Protein AF-A0A3Q1GSJ3-F1 (afdb_monomer_lite)

Structure (mmCIF, N/CA/C/O backbone):
data_AF-A0A3Q1GSJ3-F1
#
_entry.id   AF-A0A3Q1GSJ3-F1
#
loop_
_atom_site.group_PDB
_atom_site.id
_atom_site.type_symbol
_atom_site.label_atom_id
_atom_site.label_alt_id
_atom_site.label_comp_id
_atom_site.label_asym_id
_atom_site.label_entity_id
_atom_site.label_seq_id
_atom_site.pdbx_PDB_ins_code
_atom_site.Cartn_x
_atom_site.Cartn_y
_atom_site.Cartn_z
_atom_site.occupancy
_atom_site.B_iso_or_equiv
_atom_site.auth_seq_id
_atom_site.auth_comp_id
_atom_site.auth_asym_id
_atom_site.auth_atom_id
_atom_site.pdbx_PDB_model_num
ATOM 1 N N . MET A 1 1 ? 12.618 -35.458 1.772 1.00 42.97 1 MET A N 1
ATOM 2 C CA . MET A 1 1 ? 11.770 -34.568 0.948 1.00 42.97 1 MET A CA 1
ATOM 3 C C . MET A 1 1 ? 11.529 -33.294 1.739 1.00 42.97 1 MET A C 1
ATOM 5 O O . MET A 1 1 ? 10.945 -33.382 2.809 1.00 42.97 1 MET A O 1
ATOM 9 N N . CYS A 1 2 ? 12.022 -32.143 1.279 1.00 49.09 2 CYS A N 1
ATOM 10 C CA . CYS A 1 2 ? 11.772 -30.860 1.942 1.00 49.09 2 CYS A CA 1
ATOM 11 C C . CYS A 1 2 ? 10.508 -30.227 1.348 1.00 49.09 2 CYS A C 1
ATOM 13 O O . CYS A 1 2 ? 10.512 -29.813 0.193 1.00 49.09 2 CYS A O 1
ATOM 15 N N . PHE A 1 3 ? 9.431 -30.170 2.133 1.00 57.56 3 PHE A N 1
ATOM 16 C CA . PHE A 1 3 ? 8.133 -29.581 1.771 1.00 57.56 3 PHE A CA 1
ATOM 17 C C . PHE A 1 3 ? 8.132 -28.052 1.980 1.00 57.56 3 PHE A C 1
ATOM 19 O O . PHE A 1 3 ? 7.220 -27.487 2.574 1.00 57.56 3 PHE A O 1
ATOM 26 N N . THR A 1 4 ? 9.212 -27.374 1.590 1.00 70.19 4 THR A N 1
ATOM 27 C CA . THR A 1 4 ? 9.479 -25.979 1.991 1.00 70.19 4 THR A CA 1
ATOM 28 C C . THR A 1 4 ? 9.192 -24.956 0.890 1.00 70.19 4 THR A C 1
ATOM 30 O O . THR A 1 4 ? 9.674 -23.830 0.976 1.00 70.19 4 THR A O 1
ATOM 33 N N . GLY A 1 5 ? 8.432 -25.306 -0.153 1.00 75.19 5 GLY A N 1
ATOM 34 C CA . GLY A 1 5 ? 8.151 -24.383 -1.254 1.00 75.19 5 GLY A CA 1
ATOM 35 C C . GLY A 1 5 ? 6.969 -24.785 -2.134 1.00 75.19 5 GLY A C 1
ATOM 36 O O . GLY A 1 5 ? 6.542 -25.937 -2.141 1.00 75.19 5 GLY A O 1
ATOM 37 N N . ILE A 1 6 ? 6.442 -23.799 -2.863 1.00 83.69 6 ILE A N 1
ATOM 38 C CA . ILE A 1 6 ? 5.409 -23.969 -3.895 1.00 83.69 6 ILE A CA 1
ATOM 39 C C . ILE A 1 6 ? 5.903 -24.891 -5.025 1.00 83.69 6 ILE A C 1
ATOM 41 O O . ILE A 1 6 ? 7.087 -24.874 -5.356 1.00 83.69 6 ILE A O 1
ATOM 45 N N . SER A 1 7 ? 5.004 -25.671 -5.641 1.00 84.31 7 SER A N 1
ATOM 46 C CA . SER A 1 7 ? 5.366 -26.670 -6.670 1.00 84.31 7 SER A CA 1
ATOM 47 C C . SER A 1 7 ? 6.049 -26.070 -7.902 1.00 84.31 7 SER A C 1
ATOM 49 O O . SER A 1 7 ? 6.899 -26.709 -8.512 1.00 84.31 7 SER A O 1
ATOM 51 N N . ASN A 1 8 ? 5.694 -24.833 -8.247 1.00 83.75 8 ASN A N 1
ATOM 52 C CA . ASN A 1 8 ? 6.285 -24.076 -9.342 1.00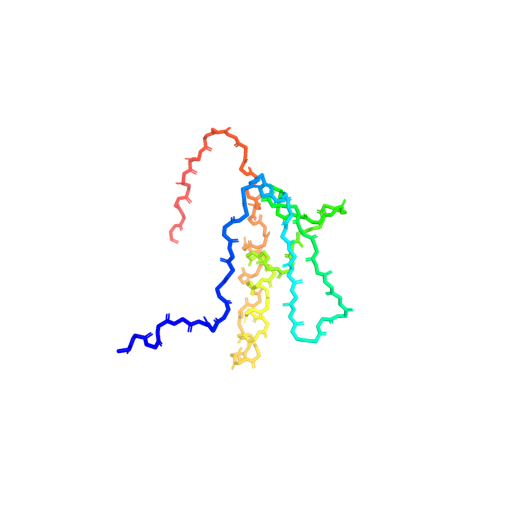 83.75 8 ASN A CA 1
ATOM 53 C C . ASN A 1 8 ? 6.939 -22.819 -8.773 1.00 83.75 8 ASN A C 1
ATOM 55 O O . ASN A 1 8 ? 6.266 -21.818 -8.532 1.00 83.75 8 ASN A O 1
ATOM 59 N N . ALA A 1 9 ? 8.247 -22.881 -8.537 1.00 85.06 9 ALA A N 1
ATOM 60 C CA . ALA A 1 9 ? 9.007 -21.722 -8.097 1.00 85.06 9 ALA A CA 1
ATOM 61 C C . ALA A 1 9 ? 9.162 -20.711 -9.242 1.00 85.06 9 ALA A C 1
ATOM 63 O O . ALA A 1 9 ? 9.456 -21.080 -10.381 1.00 85.06 9 ALA A O 1
ATOM 64 N N . GLU A 1 10 ? 8.984 -19.429 -8.933 1.00 88.25 10 GLU A N 1
ATOM 65 C CA . GLU A 1 10 ? 9.226 -18.352 -9.887 1.00 88.25 10 GLU A CA 1
ATOM 66 C C . GLU A 1 10 ? 10.728 -18.244 -10.185 1.00 88.25 10 GLU A C 1
ATOM 68 O O . GLU A 1 10 ? 11.564 -18.176 -9.279 1.00 88.25 10 GLU A O 1
ATOM 73 N N . ALA A 1 11 ? 11.085 -18.240 -11.469 1.00 88.50 11 ALA A N 1
ATOM 74 C CA . ALA A 1 11 ? 12.462 -18.021 -11.884 1.00 88.50 11 ALA A CA 1
ATOM 75 C C . ALA A 1 11 ? 12.839 -16.547 -11.695 1.00 88.50 11 ALA A C 1
ATOM 77 O O . ALA A 1 11 ? 12.061 -15.650 -12.022 1.00 88.50 11 ALA A O 1
ATOM 78 N N . ARG A 1 12 ? 14.067 -16.289 -11.233 1.00 88.75 12 ARG A N 1
ATOM 79 C CA . ARG A 1 12 ? 14.601 -14.927 -11.131 1.00 88.75 12 ARG A CA 1
ATOM 80 C C . ARG A 1 12 ? 14.588 -14.264 -12.510 1.00 88.75 12 ARG A C 1
ATOM 82 O O . ARG A 1 12 ? 15.311 -14.697 -13.401 1.00 88.75 12 ARG A O 1
ATOM 89 N N . GLN A 1 13 ? 13.831 -13.181 -12.647 1.00 90.81 13 GLN A N 1
ATOM 90 C CA . GLN A 1 13 ? 13.815 -12.370 -13.861 1.00 90.81 13 GLN A CA 1
ATOM 91 C C . GLN A 1 13 ? 14.916 -11.299 -13.780 1.00 90.81 13 GLN A C 1
ATOM 93 O O . GLN A 1 13 ? 14.857 -10.430 -12.904 1.00 90.81 13 GLN A O 1
ATOM 98 N N . PRO A 1 14 ? 15.963 -11.351 -14.625 1.00 87.00 14 PRO A N 1
ATOM 99 C CA . PRO A 1 14 ? 16.954 -10.286 -14.688 1.00 87.00 14 PRO A CA 1
ATOM 100 C C . PRO A 1 14 ? 16.323 -9.034 -15.310 1.00 87.00 14 PRO A C 1
ATOM 102 O O . PRO A 1 14 ? 15.733 -9.090 -16.384 1.00 87.00 14 PRO A O 1
ATOM 105 N N . GLY A 1 15 ? 16.448 -7.889 -14.645 1.00 92.38 15 GLY A N 1
ATOM 106 C CA . GLY A 1 15 ? 15.895 -6.632 -15.142 1.00 92.38 15 GLY A CA 1
ATOM 107 C C . GLY A 1 15 ? 15.763 -5.579 -14.050 1.00 92.38 15 GLY A C 1
ATOM 108 O O . GLY A 1 15 ? 15.916 -5.865 -12.862 1.00 92.38 15 GLY A O 1
ATOM 109 N N . LYS A 1 16 ? 15.487 -4.336 -14.458 1.00 91.00 16 LYS A N 1
ATOM 110 C CA . LYS A 1 16 ? 15.155 -3.260 -13.521 1.00 91.00 16 LYS A CA 1
ATOM 111 C C . LYS A 1 16 ? 13.716 -3.448 -13.043 1.00 91.00 16 LYS A C 1
ATOM 113 O O . LYS A 1 16 ? 12.813 -3.598 -13.862 1.00 91.00 16 LYS A O 1
ATOM 118 N N . ALA A 1 17 ? 13.508 -3.399 -11.730 1.00 92.00 17 ALA A N 1
ATOM 119 C CA . ALA A 1 17 ? 12.170 -3.433 -11.157 1.00 92.00 17 ALA A CA 1
ATOM 120 C C . ALA A 1 17 ? 11.341 -2.204 -11.599 1.00 92.00 17 ALA A C 1
ATOM 122 O O . ALA A 1 17 ? 11.900 -1.110 -11.761 1.00 92.00 17 ALA A O 1
ATOM 123 N N . PRO A 1 18 ? 10.020 -2.357 -11.786 1.00 92.88 18 PRO A N 1
ATOM 124 C CA . PRO A 1 18 ? 9.136 -1.236 -12.083 1.00 92.88 18 PRO A CA 1
ATOM 125 C C . PRO A 1 18 ? 9.136 -0.206 -10.944 1.00 92.88 18 PRO A C 1
ATOM 127 O O . PRO A 1 18 ? 9.258 -0.555 -9.773 1.00 92.88 18 PRO A O 1
ATOM 130 N N . ASN A 1 19 ? 8.968 1.079 -11.280 1.00 94.19 19 ASN A N 1
ATOM 131 C CA . ASN A 1 19 ? 8.936 2.175 -10.296 1.00 94.19 19 ASN A CA 1
ATOM 132 C C . ASN A 1 19 ? 7.518 2.480 -9.781 1.00 94.19 19 ASN A C 1
ATOM 134 O O . ASN A 1 19 ? 7.162 3.626 -9.502 1.00 94.19 19 ASN A O 1
ATOM 138 N N . PHE A 1 20 ? 6.683 1.453 -9.694 1.00 95.50 20 PHE A N 1
ATOM 139 C CA . PHE A 1 20 ? 5.339 1.561 -9.159 1.00 95.50 20 PHE A CA 1
ATOM 140 C C . PHE A 1 20 ? 5.037 0.353 -8.282 1.00 95.50 20 PHE A C 1
ATOM 142 O O . PHE A 1 20 ? 5.596 -0.727 -8.458 1.00 95.50 20 PHE A O 1
ATOM 149 N N . SER A 1 21 ? 4.140 0.560 -7.334 1.00 95.31 21 SER A N 1
ATOM 150 C CA . SER A 1 21 ? 3.557 -0.472 -6.499 1.00 95.31 21 SER A CA 1
ATOM 151 C C . SER A 1 21 ? 2.059 -0.498 -6.752 1.00 95.31 21 SER A C 1
ATOM 153 O O . SER A 1 21 ? 1.415 0.550 -6.824 1.00 95.31 21 SER A O 1
ATOM 155 N N . VAL A 1 22 ? 1.512 -1.698 -6.898 1.00 96.56 22 VAL A N 1
ATOM 156 C CA . VAL A 1 22 ? 0.076 -1.922 -7.045 1.00 96.56 22 VAL A CA 1
ATOM 157 C C . VAL A 1 22 ? -0.419 -2.567 -5.768 1.00 96.56 22 VAL A C 1
ATOM 1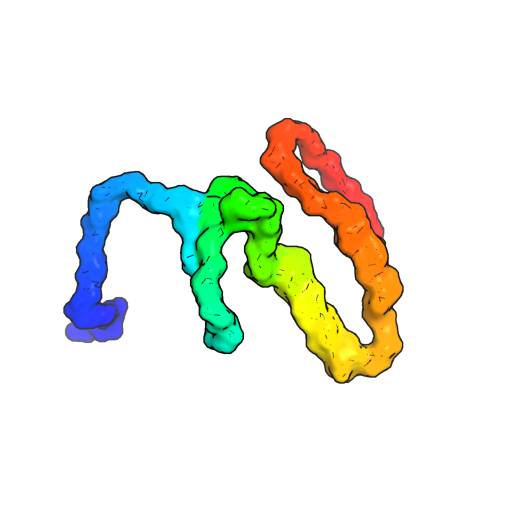59 O O . VAL A 1 22 ? 0.171 -3.531 -5.287 1.00 96.56 22 VAL A O 1
ATOM 162 N N . ASN A 1 23 ? -1.508 -2.047 -5.217 1.00 95.75 23 ASN A N 1
ATOM 163 C CA . ASN A 1 23 ? -2.132 -2.637 -4.047 1.00 95.75 23 ASN A CA 1
ATOM 164 C C . ASN A 1 23 ? -3.646 -2.770 -4.227 1.00 95.75 23 ASN A C 1
ATOM 166 O O . ASN A 1 23 ? -4.280 -2.016 -4.972 1.00 95.75 23 ASN A O 1
ATOM 170 N N . TRP A 1 24 ? -4.225 -3.732 -3.515 1.00 96.75 24 TRP A N 1
ATOM 171 C CA . TRP A 1 24 ? -5.663 -3.977 -3.454 1.00 96.75 24 TRP A CA 1
ATOM 172 C C . TRP A 1 24 ? -6.042 -4.499 -2.075 1.00 96.75 24 TRP A C 1
ATOM 174 O O . TRP A 1 24 ? -5.268 -5.211 -1.433 1.00 96.75 24 TRP A O 1
ATOM 184 N N . THR A 1 25 ? -7.243 -4.167 -1.622 1.00 95.25 25 THR A N 1
ATOM 185 C CA . THR A 1 25 ? -7.873 -4.803 -0.468 1.00 95.25 25 THR A CA 1
ATOM 186 C C . THR A 1 25 ? -9.258 -5.312 -0.845 1.00 95.25 25 THR A C 1
ATOM 188 O O . THR A 1 25 ? -9.895 -4.808 -1.771 1.00 95.25 25 THR A O 1
ATOM 191 N N . VAL A 1 26 ? -9.718 -6.366 -0.166 1.00 96.06 26 VAL A N 1
ATOM 192 C CA . VAL A 1 26 ? -11.053 -6.924 -0.413 1.00 96.06 26 VAL A CA 1
ATOM 193 C C . VAL A 1 26 ? -12.100 -5.844 -0.134 1.00 96.06 26 VAL A 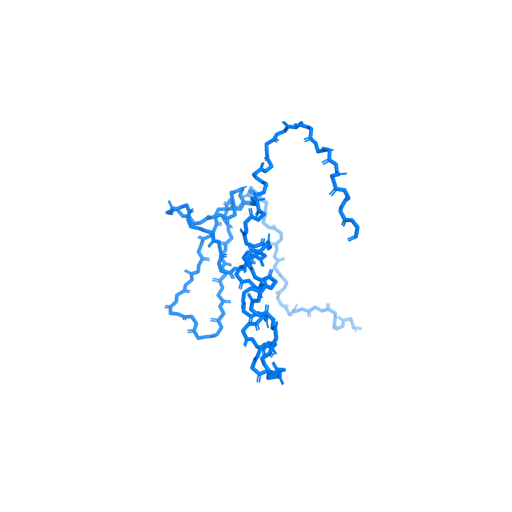C 1
ATOM 195 O O . VAL A 1 26 ? -12.111 -5.257 0.946 1.00 96.06 26 VAL A O 1
ATOM 198 N N . GLY A 1 27 ? -12.972 -5.592 -1.111 1.00 94.44 27 GLY A N 1
ATOM 199 C CA . GLY A 1 27 ? -13.989 -4.539 -1.056 1.00 94.44 27 GLY A CA 1
ATOM 200 C C . GLY A 1 27 ? -13.599 -3.229 -1.749 1.00 94.44 27 GLY A C 1
ATOM 201 O O . GLY A 1 27 ? -14.461 -2.366 -1.907 1.00 94.44 27 GLY A O 1
ATOM 202 N N . ASP A 1 28 ? -12.351 -3.075 -2.205 1.00 93.69 28 ASP A N 1
ATOM 203 C CA . ASP A 1 28 ? -11.989 -1.955 -3.075 1.00 93.69 28 ASP A CA 1
ATOM 204 C C . ASP A 1 28 ? -12.640 -2.107 -4.457 1.00 93.69 28 ASP A C 1
ATOM 206 O O . ASP A 1 28 ? -12.694 -3.196 -5.025 1.00 93.69 28 ASP A O 1
ATOM 210 N N . GLN A 1 29 ? -13.085 -0.988 -5.032 1.00 92.69 29 GLN A N 1
ATOM 211 C CA . GLN A 1 29 ? -13.646 -0.957 -6.389 1.00 92.69 29 GLN A CA 1
ATOM 212 C C . GLN A 1 29 ? -12.578 -1.122 -7.485 1.00 92.69 29 GLN A C 1
ATOM 214 O O . GLN A 1 29 ? -12.917 -1.342 -8.644 1.00 92.69 29 GLN A O 1
ATOM 219 N N . GLY A 1 30 ? -11.292 -0.999 -7.141 1.00 92.94 30 GLY A N 1
ATOM 220 C CA . GLY A 1 30 ? -10.197 -1.089 -8.097 1.00 92.94 30 GLY A CA 1
ATOM 221 C C . GLY A 1 30 ? -8.810 -1.088 -7.455 1.00 92.94 30 GLY A C 1
ATOM 222 O O . GLY A 1 30 ? -8.646 -0.895 -6.245 1.00 92.94 30 GLY A O 1
ATOM 223 N N . LEU A 1 31 ? -7.805 -1.307 -8.303 1.00 94.69 31 LEU A N 1
ATOM 224 C CA . LEU A 1 31 ? -6.393 -1.277 -7.931 1.00 94.69 31 LEU A CA 1
ATOM 225 C C . LEU A 1 31 ? -5.946 0.159 -7.639 1.00 94.69 31 LEU A C 1
ATOM 227 O O . LEU A 1 31 ? -6.291 1.087 -8.367 1.00 94.69 31 LEU A O 1
ATOM 231 N N . GLU A 1 32 ? -5.136 0.330 -6.597 1.00 95.75 32 GLU A N 1
ATOM 232 C CA . GLU A 1 32 ? -4.408 1.579 -6.370 1.00 95.75 32 GLU A CA 1
ATOM 233 C C . GLU A 1 32 ? -2.976 1.395 -6.873 1.00 95.75 32 GLU A C 1
ATOM 235 O O . GLU A 1 32 ? -2.271 0.481 -6.436 1.00 95.75 32 GLU A O 1
ATOM 240 N N . VAL A 1 33 ? -2.560 2.261 -7.799 1.00 96.56 33 VAL A N 1
ATOM 241 C CA . VAL A 1 33 ? -1.204 2.298 -8.355 1.00 96.56 33 VAL A CA 1
ATOM 242 C C . VAL A 1 33 ? -0.486 3.512 -7.784 1.00 96.56 33 VAL A C 1
ATOM 244 O O . VAL A 1 33 ? -0.979 4.633 -7.872 1.00 96.56 33 VAL A O 1
ATOM 247 N N . ILE A 1 34 ? 0.670 3.274 -7.175 1.00 96.88 34 ILE A N 1
ATOM 248 C CA . ILE A 1 34 ? 1.451 4.277 -6.456 1.00 96.88 34 ILE A CA 1
ATOM 249 C C . ILE A 1 34 ? 2.864 4.297 -7.012 1.00 96.88 34 ILE A C 1
ATOM 251 O O . ILE A 1 34 ? 3.504 3.254 -7.126 1.00 96.88 34 ILE A O 1
ATOM 255 N N . ASN A 1 35 ? 3.391 5.480 -7.301 1.00 95.62 35 ASN A N 1
ATOM 256 C CA . ASN A 1 35 ? 4.792 5.636 -7.658 1.00 95.62 35 ASN A CA 1
ATOM 257 C C . ASN A 1 35 ? 5.670 5.300 -6.441 1.00 95.62 35 ASN A C 1
ATOM 259 O O . ASN A 1 35 ? 5.549 5.914 -5.378 1.00 95.62 35 ASN A O 1
ATOM 263 N N . ALA A 1 36 ? 6.569 4.327 -6.599 1.00 93.75 36 ALA A N 1
ATOM 264 C CA . ALA A 1 36 ? 7.371 3.804 -5.494 1.00 93.75 36 ALA A CA 1
ATOM 265 C C . ALA A 1 36 ? 8.395 4.822 -4.956 1.00 93.75 36 ALA A C 1
ATOM 267 O O . ALA A 1 36 ? 8.856 4.692 -3.826 1.00 93.75 36 ALA A O 1
ATOM 268 N N . THR A 1 37 ? 8.724 5.854 -5.739 1.00 93.88 37 THR A N 1
ATOM 269 C CA . THR A 1 37 ? 9.625 6.940 -5.332 1.00 93.88 37 THR A CA 1
ATOM 270 C C . THR A 1 37 ? 8.897 8.025 -4.534 1.00 93.88 37 THR A C 1
ATOM 272 O O . THR A 1 37 ? 9.445 8.543 -3.565 1.00 93.88 37 THR A O 1
ATOM 275 N N . THR A 1 38 ? 7.672 8.393 -4.925 1.00 92.81 38 THR A N 1
ATOM 276 C CA . THR A 1 38 ? 6.937 9.515 -4.304 1.00 92.81 38 THR A CA 1
ATOM 277 C C . THR A 1 38 ? 5.930 9.076 -3.241 1.00 92.81 38 THR A C 1
ATOM 279 O O . THR A 1 38 ? 5.513 9.896 -2.422 1.00 92.81 38 THR A O 1
ATOM 282 N N . GLY A 1 39 ? 5.513 7.806 -3.248 1.00 91.88 39 GLY A N 1
ATOM 283 C CA . GLY A 1 39 ? 4.472 7.280 -2.361 1.00 91.88 39 GLY A CA 1
ATOM 284 C C . GLY A 1 39 ? 3.064 7.807 -2.670 1.00 91.88 39 GLY A C 1
ATOM 285 O O . GLY A 1 39 ? 2.173 7.730 -1.818 1.00 91.88 39 GLY A O 1
ATOM 286 N N . LYS A 1 40 ? 2.865 8.367 -3.869 1.00 94.06 40 LYS A N 1
ATOM 287 C CA . LYS A 1 40 ? 1.610 8.968 -4.337 1.00 94.06 40 LYS A CA 1
ATOM 288 C C . LYS A 1 40 ? 1.183 8.386 -5.683 1.00 94.06 40 LYS A C 1
ATOM 290 O O . LYS A 1 40 ? 2.007 7.809 -6.392 1.00 94.06 40 LYS A O 1
ATOM 295 N N . ASP A 1 41 ? -0.092 8.535 -6.017 1.00 93.56 41 ASP A N 1
ATOM 296 C CA . ASP A 1 41 ? -0.599 8.202 -7.352 1.00 93.56 41 ASP A CA 1
ATOM 297 C C . ASP A 1 41 ? -0.223 9.273 -8.396 1.00 93.56 41 ASP A C 1
ATOM 299 O O . ASP A 1 41 ? 0.396 10.294 -8.073 1.00 93.56 41 ASP A O 1
ATOM 303 N N . ASP A 1 42 ? -0.619 9.053 -9.652 1.00 92.62 42 ASP A N 1
ATOM 304 C CA . ASP A 1 42 ? -0.347 9.971 -10.771 1.00 92.62 42 ASP A CA 1
ATOM 305 C C . ASP A 1 42 ? -1.021 11.346 -10.610 1.00 92.62 42 ASP A C 1
ATOM 307 O O . ASP A 1 42 ? -0.608 12.327 -11.227 1.00 92.62 42 ASP A O 1
ATOM 311 N N . LEU A 1 43 ? -2.031 11.442 -9.741 1.00 92.00 43 LEU A N 1
ATOM 312 C CA . LEU A 1 43 ? -2.721 12.682 -9.383 1.00 92.00 43 LEU A CA 1
ATOM 313 C C . LEU A 1 43 ? -2.134 13.324 -8.113 1.00 92.00 43 LEU A C 1
ATOM 315 O O . LEU A 1 43 ? -2.750 14.214 -7.523 1.00 92.00 43 LEU A O 1
ATOM 319 N N . CYS A 1 44 ? -0.947 12.887 -7.674 1.00 92.44 44 CYS A N 1
ATOM 320 C CA . CYS A 1 44 ? -0.262 13.354 -6.467 1.00 92.44 44 CYS A CA 1
ATOM 321 C C . CYS A 1 44 ? -1.051 13.147 -5.158 1.00 92.44 44 CYS A C 1
ATOM 323 O O . CYS A 1 44 ? -0.772 13.809 -4.147 1.00 92.44 44 CYS A O 1
ATOM 325 N N . ARG A 1 45 ? -2.002 12.211 -5.131 1.00 91.94 45 ARG A N 1
ATOM 326 C CA . ARG A 1 45 ? -2.762 11.849 -3.931 1.00 91.94 45 ARG A CA 1
ATOM 327 C C . ARG A 1 45 ? -1.980 10.826 -3.102 1.00 91.94 45 ARG A C 1
ATOM 329 O O . ARG A 1 45 ? -1.369 9.916 -3.665 1.00 91.94 45 ARG A O 1
ATOM 336 N N . PRO A 1 46 ? -1.958 10.959 -1.763 1.00 91.94 46 PRO A N 1
ATOM 337 C CA . PRO A 1 46 ? -1.295 9.985 -0.903 1.00 91.94 46 PRO A CA 1
ATOM 338 C C . PRO A 1 46 ? -2.017 8.636 -0.958 1.00 91.94 46 PRO A C 1
ATOM 340 O O . PRO A 1 46 ? -3.247 8.595 -0.969 1.00 91.94 46 PRO A O 1
ATOM 343 N N . SER A 1 47 ? -1.253 7.541 -0.924 1.00 93.88 47 SER A N 1
ATOM 344 C CA . SER A 1 47 ? -1.820 6.188 -0.865 1.00 93.88 47 SER A CA 1
ATOM 345 C C . SER A 1 47 ? -2.760 6.019 0.331 1.00 93.88 47 SER A C 1
ATOM 347 O O . SER A 1 47 ? -2.484 6.501 1.434 1.00 93.88 47 SER A O 1
ATOM 349 N N . ARG A 1 48 ? -3.823 5.231 0.166 1.00 93.19 48 ARG A N 1
ATOM 350 C CA . ARG A 1 48 ? -4.681 4.772 1.274 1.00 93.19 48 ARG A CA 1
ATOM 351 C C . ARG A 1 48 ? -3.936 3.947 2.331 1.00 93.19 48 ARG A C 1
ATOM 353 O O . ARG A 1 48 ? -4.458 3.763 3.430 1.00 93.19 48 ARG A O 1
ATOM 360 N N . LEU A 1 49 ? -2.745 3.443 2.000 1.00 94.25 49 LEU A N 1
ATOM 361 C CA . LEU A 1 49 ? -1.844 2.731 2.907 1.00 94.25 49 LEU A CA 1
ATOM 362 C C . LEU A 1 4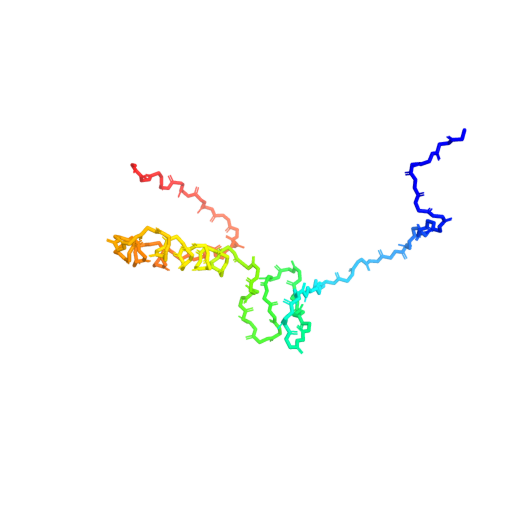9 ? -0.842 3.664 3.603 1.00 94.25 49 LEU A C 1
ATOM 364 O O . LEU A 1 49 ? -0.036 3.204 4.410 1.00 94.25 49 LEU A O 1
ATOM 368 N N . CYS A 1 50 ? -0.870 4.973 3.326 1.00 92.88 50 CYS A N 1
ATOM 369 C CA . CYS A 1 50 ? 0.003 5.910 4.021 1.00 92.88 50 CYS A CA 1
ATOM 370 C C . CYS A 1 50 ? -0.296 5.930 5.530 1.00 92.88 50 CYS A C 1
ATOM 372 O O . CYS A 1 50 ? -1.422 5.675 5.976 1.00 92.88 50 CYS A O 1
ATOM 374 N N . LYS A 1 51 ? 0.714 6.299 6.330 1.00 88.69 51 LYS A N 1
ATOM 375 C CA . LYS A 1 51 ? 0.612 6.370 7.798 1.00 88.69 51 LYS A CA 1
ATOM 376 C C . LYS A 1 51 ? -0.622 7.152 8.257 1.00 88.69 51 LYS A C 1
ATOM 378 O O . LYS A 1 51 ? -1.309 6.726 9.181 1.00 88.69 51 LYS A O 1
ATOM 383 N N . HIS A 1 52 ? -0.914 8.271 7.593 1.00 88.31 52 HIS A N 1
ATOM 384 C CA . HIS A 1 52 ? -2.062 9.113 7.912 1.00 88.31 52 HIS A CA 1
ATOM 385 C C . HIS A 1 52 ? -3.399 8.384 7.699 1.00 88.31 52 HIS A C 1
ATOM 387 O O . HIS A 1 52 ? -4.250 8.393 8.584 1.00 88.31 52 HIS A O 1
ATOM 393 N N . ALA A 1 53 ? -3.584 7.713 6.560 1.00 90.25 53 ALA A N 1
ATOM 394 C CA . ALA A 1 53 ? -4.826 7.012 6.246 1.00 90.25 53 ALA A CA 1
ATOM 395 C C . ALA A 1 53 ? -5.084 5.826 7.193 1.00 90.25 53 ALA A C 1
ATOM 397 O O . ALA A 1 53 ? -6.205 5.660 7.681 1.00 90.25 53 ALA A O 1
ATOM 398 N N . LEU A 1 54 ? -4.049 5.040 7.509 1.00 91.06 54 LEU A N 1
ATOM 399 C CA . LEU A 1 54 ? -4.157 3.925 8.456 1.00 91.06 54 LEU A CA 1
ATOM 400 C C . LEU A 1 54 ? -4.456 4.405 9.878 1.00 91.06 54 LEU A C 1
ATOM 402 O O . LEU A 1 54 ? -5.346 3.861 10.531 1.00 91.06 54 LEU A O 1
AT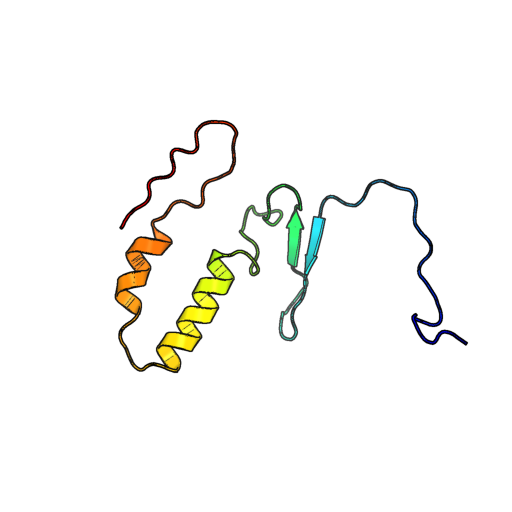OM 406 N N . TYR A 1 55 ? -3.768 5.450 10.341 1.00 86.81 55 TYR A N 1
ATOM 407 C CA . TYR A 1 55 ? -4.009 6.013 11.667 1.00 86.81 55 TYR A CA 1
ATOM 408 C C . TYR A 1 55 ? -5.429 6.575 11.798 1.00 86.81 55 TYR A C 1
ATOM 410 O O . TYR A 1 55 ? -6.129 6.267 12.761 1.00 86.81 55 TYR A O 1
ATOM 418 N N . SER A 1 56 ? -5.904 7.307 10.786 1.00 88.19 56 SER A N 1
ATOM 419 C CA . SER A 1 56 ? -7.284 7.798 10.729 1.00 88.19 56 SER A CA 1
ATOM 420 C C . SER A 1 56 ? -8.310 6.657 10.792 1.00 88.19 56 SER A C 1
ATOM 422 O O . SER A 1 56 ? -9.327 6.779 11.475 1.00 88.19 56 SER A O 1
ATOM 424 N N . ARG A 1 57 ? -8.052 5.515 10.134 1.00 89.88 57 ARG A N 1
ATOM 425 C CA . ARG A 1 57 ? -8.914 4.320 10.231 1.00 89.88 57 ARG A CA 1
ATOM 426 C C . ARG A 1 57 ? -8.877 3.695 11.626 1.00 89.88 57 ARG A C 1
ATOM 428 O O . ARG A 1 57 ? -9.938 3.425 12.184 1.00 89.88 57 ARG A O 1
ATOM 435 N N . TRP A 1 58 ? -7.688 3.501 12.194 1.00 88.50 58 TRP A N 1
ATOM 436 C CA . TRP A 1 58 ? -7.526 2.953 13.543 1.00 88.50 58 TRP A CA 1
ATOM 437 C C . TRP A 1 58 ? -8.253 3.808 14.585 1.00 88.50 58 TRP A C 1
ATOM 439 O O . TRP A 1 58 ? -8.990 3.277 15.409 1.00 88.50 58 TRP A O 1
ATOM 449 N N . MET A 1 59 ? -8.153 5.135 14.490 1.00 83.50 59 MET A N 1
ATOM 450 C CA . MET A 1 59 ? -8.836 6.026 15.426 1.00 83.50 59 MET A CA 1
ATOM 451 C C . MET A 1 59 ? -10.349 5.995 15.292 1.00 83.50 59 MET A C 1
ATOM 453 O O . MET A 1 59 ? -11.042 5.982 16.303 1.00 83.50 59 MET A O 1
ATOM 457 N N . ARG A 1 60 ? -10.884 5.911 14.070 1.00 86.81 60 ARG A N 1
ATOM 458 C CA . ARG A 1 60 ? -12.328 5.718 13.874 1.00 86.81 60 ARG A CA 1
ATOM 459 C C . ARG A 1 60 ? -12.832 4.449 14.556 1.00 86.81 60 ARG A C 1
ATOM 461 O O . ARG A 1 60 ? -13.939 4.461 15.080 1.00 86.81 60 ARG A O 1
ATOM 468 N N . LEU A 1 61 ? -12.039 3.378 14.556 1.00 87.69 61 LEU A N 1
ATOM 469 C CA . LEU A 1 61 ? -12.366 2.147 15.275 1.00 87.69 61 LEU A CA 1
ATOM 470 C C . LEU A 1 61 ? -12.250 2.341 16.790 1.00 87.69 61 LEU A C 1
ATOM 472 O O . LEU A 1 61 ? -13.174 1.996 17.518 1.00 87.69 61 LEU A O 1
ATOM 476 N N . HIS A 1 62 ? -11.165 2.955 17.254 1.00 82.94 62 HIS A N 1
ATOM 477 C CA . HIS A 1 62 ? -10.916 3.196 18.672 1.00 82.94 62 HIS A CA 1
ATOM 478 C C . HIS A 1 62 ? -11.960 4.118 19.312 1.00 82.94 62 HIS A C 1
ATOM 480 O O . HIS A 1 62 ? -12.443 3.814 20.388 1.00 82.94 62 HIS A O 1
ATOM 486 N N . CYS A 1 63 ? -12.383 5.200 18.652 1.00 81.88 63 CYS A N 1
ATOM 487 C CA . CYS A 1 63 ? -13.475 6.061 19.133 1.00 81.88 63 CYS A CA 1
ATOM 488 C C . CYS A 1 63 ? -14.829 5.343 19.183 1.00 81.88 63 CYS A C 1
ATOM 490 O O . CYS A 1 63 ? -15.728 5.770 19.899 1.00 81.88 63 CYS A O 1
ATOM 492 N N . LYS A 1 64 ? -15.005 4.303 18.363 1.00 79.19 64 LYS A N 1
ATOM 493 C CA . LYS A 1 64 ? -16.229 3.499 18.331 1.00 79.19 64 LYS A CA 1
ATOM 494 C C . LYS A 1 64 ? -16.220 2.422 19.419 1.00 79.19 64 LYS A C 1
ATOM 496 O O . LYS A 1 64 ? -17.283 2.036 19.885 1.00 79.19 64 LYS A O 1
ATOM 501 N N . ALA A 1 65 ? -15.034 1.940 19.793 1.00 77.56 65 ALA A N 1
ATOM 502 C CA . ALA A 1 65 ? -14.827 0.975 20.869 1.00 77.56 65 ALA A CA 1
ATOM 503 C C . ALA A 1 65 ? -14.777 1.646 22.253 1.00 77.56 65 ALA A C 1
ATOM 505 O O . ALA A 1 65 ? -15.348 1.134 23.210 1.00 77.56 65 ALA A O 1
ATOM 506 N N . GLU A 1 66 ? -14.135 2.810 22.347 1.00 65.25 66 GLU A N 1
ATOM 507 C CA . GLU A 1 66 ? -14.032 3.631 23.549 1.00 65.25 66 GLU A CA 1
ATOM 508 C C . GLU A 1 66 ? -14.923 4.862 23.376 1.00 65.25 66 GLU A C 1
ATOM 510 O O . GLU A 1 66 ? -14.558 5.815 22.684 1.00 65.25 66 GLU A O 1
ATOM 515 N N . ASN A 1 67 ? -16.124 4.822 23.958 1.00 60.84 67 ASN A N 1
ATOM 516 C CA . ASN A 1 67 ? -17.106 5.903 23.879 1.00 60.84 67 ASN A CA 1
ATOM 517 C C . ASN A 1 67 ? -16.496 7.255 24.315 1.00 60.84 67 ASN A C 1
ATOM 519 O O . ASN A 1 67 ? -16.393 7.548 25.501 1.00 60.84 67 ASN A O 1
ATOM 523 N N . CYS A 1 68 ? -16.157 8.086 23.325 1.00 59.69 68 CYS A N 1
ATOM 524 C CA . CYS A 1 68 ? -15.961 9.538 23.404 1.00 59.69 68 CYS A CA 1
ATOM 525 C C . CYS A 1 68 ? -14.854 10.076 24.345 1.00 59.69 68 CYS A C 1
ATOM 527 O O .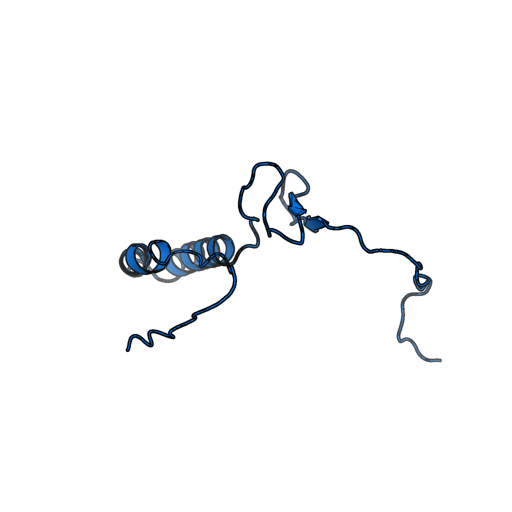 CYS A 1 68 ? -15.139 10.553 25.437 1.00 59.69 68 CYS A O 1
ATOM 529 N N . ALA A 1 69 ? -13.609 10.171 23.847 1.00 56.56 69 ALA A N 1
ATOM 530 C CA . ALA A 1 69 ? -12.608 11.149 24.341 1.00 56.56 69 ALA A CA 1
ATOM 531 C C . ALA A 1 69 ? -11.487 11.535 23.337 1.00 56.56 69 ALA A C 1
ATOM 533 O O . ALA A 1 69 ? -10.753 12.497 23.557 1.00 56.56 69 ALA A O 1
ATOM 534 N N . CYS A 1 70 ? -11.310 10.817 22.219 1.00 54.47 70 CYS A N 1
ATOM 535 C CA . CYS A 1 70 ? -10.084 10.919 21.406 1.00 54.47 70 CYS A CA 1
ATOM 536 C C . CYS A 1 70 ? -10.052 12.078 20.374 1.00 54.47 70 CYS A C 1
ATOM 538 O O . CYS A 1 70 ? -8.992 12.404 19.840 1.00 54.47 70 CYS A O 1
ATOM 540 N N . LEU A 1 71 ? -11.181 12.749 20.105 1.00 56.03 71 LEU A N 1
ATOM 541 C CA . LEU A 1 71 ? -11.294 13.738 19.016 1.00 56.03 71 LEU A CA 1
ATOM 542 C C . LEU A 1 71 ? -10.394 14.980 19.187 1.00 56.03 71 LEU A C 1
ATOM 544 O O . LEU A 1 71 ? -9.949 15.545 18.193 1.00 56.03 71 LEU A O 1
ATOM 548 N N . LEU A 1 72 ? -10.064 15.385 20.418 1.00 54.53 72 LEU A N 1
ATOM 549 C CA . LEU A 1 72 ? -9.248 16.585 20.676 1.00 54.53 72 LEU A CA 1
ATOM 550 C C . LEU A 1 72 ? -7.747 16.378 20.404 1.00 54.53 72 LEU A C 1
ATOM 552 O O . LEU A 1 72 ? -7.059 17.321 20.020 1.00 54.53 72 LEU A O 1
ATOM 556 N N . LYS A 1 73 ? -7.233 15.142 20.508 1.00 56.88 73 LYS A N 1
ATOM 557 C CA . LYS A 1 73 ? -5.842 14.824 20.117 1.00 56.88 73 LYS A CA 1
ATOM 558 C C . LYS A 1 73 ? -5.633 14.909 18.596 1.00 56.88 73 LYS A C 1
ATOM 560 O O . LYS A 1 73 ? -4.502 15.043 18.136 1.00 56.88 73 LYS A O 1
ATOM 565 N N . MET A 1 74 ? -6.718 14.869 17.818 1.00 54.94 74 MET A N 1
ATOM 566 C CA . MET A 1 74 ? -6.704 14.816 16.355 1.00 54.94 74 MET A CA 1
ATOM 567 C C . MET A 1 74 ? -6.154 16.093 15.704 1.00 54.94 74 MET A C 1
ATOM 569 O O . MET A 1 74 ? -5.392 16.006 14.744 1.00 54.94 74 MET A O 1
ATOM 573 N N . GLN A 1 75 ? -6.484 17.274 16.233 1.00 52.06 75 GLN A N 1
ATOM 574 C CA . GLN A 1 75 ? -6.058 18.536 15.622 1.00 52.06 75 GLN A CA 1
ATOM 575 C C . GLN A 1 75 ? -4.533 18.709 15.705 1.00 52.06 75 GLN A C 1
ATOM 577 O O . GLN A 1 75 ? -3.908 19.133 14.741 1.00 52.06 75 GLN A O 1
ATOM 582 N N . LEU A 1 76 ? -3.902 18.289 16.805 1.00 50.81 76 LEU A N 1
ATOM 583 C CA . LEU A 1 76 ? -2.467 18.497 17.009 1.00 50.81 76 LEU A CA 1
ATOM 584 C C . LEU A 1 76 ? -1.591 17.555 16.158 1.00 50.81 76 LEU A C 1
ATOM 586 O O . LEU A 1 76 ? -0.559 17.978 15.643 1.00 50.81 76 LEU A O 1
ATOM 590 N N . PHE A 1 77 ? -2.012 16.300 15.953 1.00 52.84 77 PHE A N 1
ATOM 591 C CA . PHE A 1 77 ? -1.251 15.327 15.152 1.00 52.84 77 PHE A CA 1
ATOM 592 C C . PHE A 1 77 ? -1.450 15.481 13.639 1.00 52.84 77 PHE A C 1
ATOM 594 O O . PHE A 1 77 ? -0.523 15.198 12.883 1.00 52.84 77 PHE A O 1
ATOM 601 N N . ILE A 1 78 ? -2.624 15.931 13.178 1.00 52.03 78 ILE A N 1
ATOM 602 C CA . ILE A 1 78 ? -2.873 16.175 11.745 1.00 52.03 78 ILE A CA 1
ATOM 603 C C . ILE A 1 78 ? -2.178 17.460 11.269 1.00 52.03 78 ILE A C 1
ATOM 605 O O . ILE A 1 78 ? -1.743 17.519 10.122 1.00 52.03 78 ILE A O 1
ATOM 609 N N . ILE A 1 79 ? -2.004 18.455 12.148 1.00 52.03 79 ILE A N 1
ATOM 610 C CA . ILE A 1 79 ? -1.239 19.677 11.844 1.00 52.03 79 ILE A CA 1
ATOM 611 C C . ILE A 1 79 ? 0.274 19.404 11.767 1.00 52.03 79 ILE A C 1
ATOM 613 O O . ILE A 1 79 ? 1.005 20.222 11.211 1.00 52.03 79 ILE A O 1
ATOM 617 N N . MET A 1 80 ? 0.778 18.257 12.248 1.00 42.59 80 MET A N 1
ATOM 618 C CA . MET A 1 80 ? 2.191 17.931 12.050 1.00 42.59 80 MET A CA 1
ATOM 619 C C . MET A 1 80 ? 2.472 17.726 10.555 1.00 42.59 80 MET A C 1
ATOM 621 O O . MET A 1 80 ? 1.951 16.775 9.958 1.00 42.59 80 MET A O 1
ATOM 625 N N . PRO A 1 81 ? 3.296 18.590 9.932 1.00 45.06 81 PRO A N 1
ATOM 626 C CA . PRO A 1 81 ? 3.573 18.486 8.514 1.00 45.06 81 PRO A CA 1
ATOM 627 C C . PRO A 1 81 ? 4.191 17.116 8.244 1.00 45.06 81 PRO A C 1
ATOM 629 O O . PRO A 1 81 ? 5.154 16.705 8.897 1.00 45.06 81 PRO A O 1
ATOM 632 N N . GLN A 1 82 ? 3.626 16.394 7.275 1.00 48.69 82 GLN A N 1
ATOM 633 C CA . GLN A 1 82 ? 4.270 15.220 6.700 1.00 48.69 82 GLN A CA 1
ATOM 634 C C . GLN A 1 82 ? 5.590 15.706 6.102 1.00 48.69 82 GLN A C 1
ATOM 636 O O . GLN A 1 82 ? 5.597 16.309 5.029 1.00 48.69 82 GLN A O 1
ATOM 641 N N . LYS A 1 83 ? 6.692 15.533 6.844 1.00 45.91 83 LYS A N 1
ATOM 642 C CA . LYS A 1 83 ? 8.015 15.993 6.431 1.00 45.91 83 LYS A CA 1
ATOM 643 C C . LYS A 1 83 ? 8.340 15.318 5.103 1.00 45.91 83 LYS A C 1
ATOM 645 O O . LYS A 1 83 ? 8.648 14.129 5.068 1.00 45.91 83 LYS A O 1
ATOM 650 N N . HIS A 1 84 ? 8.236 16.072 4.012 1.00 39.47 84 HIS A N 1
ATOM 651 C CA . HIS A 1 84 ? 8.787 15.666 2.732 1.00 39.47 84 HIS A CA 1
ATOM 652 C C . HIS A 1 84 ? 10.289 15.528 2.975 1.00 39.47 84 HIS A C 1
ATOM 654 O O . HIS A 1 84 ? 10.955 16.504 3.324 1.00 39.47 84 HIS A O 1
ATOM 660 N N . ALA A 1 85 ? 10.804 14.303 2.911 1.00 39.97 85 ALA A N 1
ATOM 661 C CA . ALA A 1 85 ? 12.228 14.059 3.030 1.00 39.97 85 ALA A CA 1
ATOM 662 C C . ALA A 1 85 ? 12.906 14.642 1.784 1.00 39.97 85 ALA A C 1
ATOM 664 O O . ALA A 1 85 ? 13.017 13.981 0.758 1.00 39.97 85 ALA A O 1
ATOM 665 N N . ASN A 1 86 ? 13.313 15.907 1.868 1.00 38.97 86 ASN A N 1
ATOM 666 C CA . ASN A 1 86 ? 14.407 16.429 1.073 1.00 38.97 86 ASN A CA 1
ATOM 667 C C . ASN A 1 86 ? 15.555 16.782 2.023 1.00 38.97 86 ASN A C 1
ATOM 669 O O . ASN A 1 86 ? 15.349 17.132 3.186 1.00 38.97 86 ASN A O 1
ATOM 673 N N . ASN A 1 87 ? 16.749 16.548 1.513 1.00 47.69 87 ASN A N 1
ATOM 674 C CA . ASN A 1 87 ? 17.997 16.351 2.215 1.00 47.69 87 ASN A CA 1
ATOM 675 C C . ASN A 1 87 ? 18.376 17.513 3.160 1.00 47.69 87 ASN A C 1
ATOM 677 O O . ASN A 1 87 ? 18.191 18.679 2.830 1.00 47.69 87 ASN A O 1
ATOM 681 N N . GLN A 1 88 ? 18.981 17.123 4.289 1.00 47.59 88 GLN A N 1
ATOM 682 C CA . GLN A 1 88 ? 19.668 17.913 5.325 1.00 47.59 88 GLN A CA 1
ATOM 683 C C . GLN A 1 88 ? 18.845 18.732 6.347 1.00 47.59 88 GLN A C 1
ATOM 685 O O . GLN A 1 88 ? 18.064 19.622 6.037 1.00 47.59 88 GLN A O 1
ATOM 690 N N . ASN A 1 89 ? 19.146 18.428 7.621 1.00 40.72 89 ASN A N 1
ATOM 691 C CA . ASN A 1 89 ? 18.718 19.036 8.891 1.00 40.72 89 ASN A CA 1
ATOM 692 C C . ASN A 1 89 ? 17.401 18.504 9.503 1.00 40.72 89 ASN A C 1
ATOM 694 O O . ASN A 1 89 ? 16.328 19.108 9.475 1.00 40.72 89 ASN A O 1
ATOM 698 N N . GLN A 1 90 ? 17.507 17.324 10.125 1.00 45.72 90 GLN A N 1
ATOM 699 C CA . GLN A 1 90 ? 16.580 16.839 11.154 1.00 45.72 90 GLN A CA 1
ATOM 700 C C . GLN A 1 90 ? 17.095 17.292 12.529 1.00 45.72 90 GLN A C 1
ATOM 702 O O . GLN A 1 90 ? 17.941 16.627 13.119 1.00 45.72 90 GLN A O 1
ATOM 707 N N . ILE A 1 91 ? 16.585 18.412 13.045 1.00 39.50 91 ILE A N 1
ATOM 708 C CA . ILE A 1 91 ? 16.617 18.670 14.488 1.00 39.50 91 ILE A CA 1
ATOM 709 C C . ILE A 1 91 ? 15.423 17.905 15.063 1.00 39.50 91 ILE A C 1
ATOM 711 O O . ILE A 1 91 ? 14.271 18.228 14.773 1.00 39.50 91 ILE A O 1
ATOM 715 N N . TRP A 1 92 ? 15.698 16.845 15.819 1.00 39.91 92 TRP A N 1
ATOM 716 C CA . TRP A 1 92 ? 14.686 16.112 16.571 1.00 39.91 92 TRP A CA 1
ATOM 717 C C . TRP A 1 92 ? 14.182 17.002 17.707 1.00 39.91 92 TRP A C 1
ATOM 719 O O . TRP A 1 92 ? 14.769 17.017 18.788 1.00 39.91 92 TRP A O 1
ATOM 729 N N . LEU A 1 93 ? 13.092 17.740 17.497 1.00 35.47 93 LEU A N 1
ATOM 730 C CA . LEU A 1 93 ? 12.328 18.254 18.629 1.00 35.47 93 LEU A CA 1
ATOM 731 C C . LEU A 1 93 ? 11.629 17.060 19.283 1.00 35.47 93 LEU A C 1
ATOM 733 O O . LEU A 1 93 ? 10.544 16.643 18.885 1.00 35.47 93 LEU A O 1
ATOM 737 N N . ARG A 1 94 ? 12.308 16.480 20.278 1.00 42.38 94 ARG A N 1
ATOM 738 C CA . ARG A 1 94 ? 11.637 15.782 21.371 1.00 42.38 94 ARG A CA 1
ATOM 739 C C . ARG A 1 94 ? 10.650 16.779 21.974 1.00 42.38 94 ARG A C 1
ATOM 741 O O . ARG A 1 94 ? 11.066 17.833 22.448 1.00 42.38 94 ARG A O 1
ATOM 748 N N . SER A 1 95 ? 9.370 16.447 21.977 1.00 38.12 95 SER A N 1
ATOM 749 C CA . SER A 1 95 ? 8.414 17.094 22.868 1.00 38.12 95 SER A CA 1
ATOM 750 C C . SER A 1 95 ? 7.885 16.029 23.815 1.00 38.12 95 SER A C 1
ATOM 752 O O . SER A 1 95 ? 7.373 15.015 23.347 1.00 38.12 95 SER A O 1
ATOM 754 N N . ALA A 1 96 ? 8.183 16.300 25.092 1.00 37.59 96 ALA A N 1
ATOM 755 C CA . ALA A 1 96 ? 7.763 15.712 26.365 1.00 37.59 96 ALA A CA 1
ATOM 756 C C . ALA A 1 96 ? 6.788 14.528 26.331 1.00 37.59 96 ALA A C 1
ATOM 758 O O . ALA A 1 96 ? 5.686 14.671 25.757 1.00 37.59 96 ALA A O 1
#

Sequence (96 aa):
MCFTGISNAEARQPGKAPNFSVNWTVGDQGLEVINATTGKDDLCRPSRLCKHALYSRWMRLHCKAENCACLLKMQLFIIMPQKHANNQNQIWLRSA

Foldseek 3Di:
DDPPDDPDDDDDDDDDDDQWDWDDDPPDPDIDIAGNVLCAGPVRHHDCPDPVNVVVVVVVVVCVVPPDDCPVVVVVVVPPDPPPDDDDDDPPPDDD

Organism: NCBI:txid80966

pLDDT: mean 75.44, std 21.04, range [35.47, 96.88]

Secondary structure (DSSP, 8-state):
----S-SSPPPP--SPPPSEEEE--TT-SS-EEEETTTSB-TT-PBPTTSHHHHHHHHHHHHHHHTTS-GGGHHHHHHSS------SS--------

Radius of gyration: 19.87 Å; chains: 1; bounding box: 37×54×42 Å

InterPro domains:
  IPR002466 Adenosine deaminase/editase [PF02137] (8-68)
  IPR002466 Adenosine deaminase/editase [PS50141] (1-62)